Protein AF-A0A399EA45-F1 (afdb_monomer)

Nearest PDB structures (foldseek):
  5zqx-assembly2_C  TM=9.809E-01  e=3.623E-17  Bacillus pumilus
  1yif-assembly1_D  TM=9.802E-01  e=6.518E-17  Bacillus subtilis
  2exk-assembly1_C  TM=9.816E-01  e=2.477E-16  Geobacillus stearothermophilus
  5zqs-assembly1_B  TM=9.826E-01  e=4.224E-16  Bacillus pumilu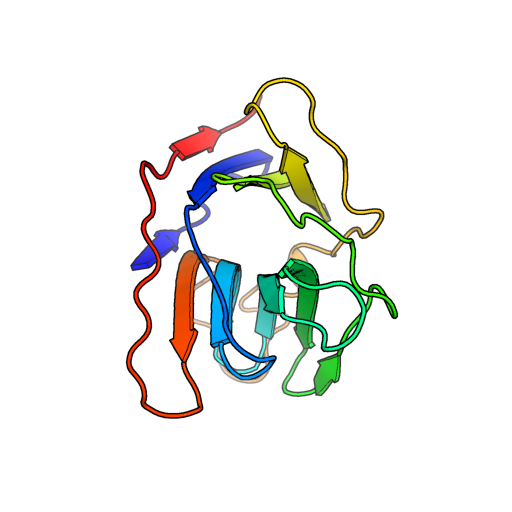s
  1yrz-assembly2_B  TM=9.680E-01  e=2.110E-16  Halalkalibacterium halodurans C-125

Foldseek 3Di:
DKDADDAQWKKKKWKKFFQAPAQLKWWAKKWDQDPQFIKTWIWHQDPPQGIWTFIWTGFLNDTDGVVVDTHRPPPLRMKMKMKTGDRQKIFIWIDSPVPDIDTDPDIDGLCSNDQVNHPDGGDTGIIMDIDIGRNVPPPGDMDIPDMDMDGDD

Secondary structure (DSSP, 8-state):
-EEE---SEEEEEEEEE---SSTTEEEEEEEEEETTEEEEEEEEEETTTEEEEEEEEEETTEEE-TTSS-EE-TT-S-EEEEEEEETTEEEEEEESSSSSPEEPS--EEGGGGSTTTSSS---S--EEEEEEEETTSS----EEEEEEEEE--

Structure (mmCIF, N/CA/C/O backbone):
data_AF-A0A399EA45-F1
#
_entry.id   AF-A0A399EA45-F1
#
loop_
_atom_site.group_PDB
_atom_site.id
_atom_site.type_symbol
_atom_site.label_atom_id
_atom_site.label_alt_id
_atom_site.label_comp_id
_atom_site.label_asym_id
_atom_site.label_entity_id
_atom_site.label_seq_id
_atom_site.pdbx_PDB_ins_code
_atom_site.Cartn_x
_atom_site.Cartn_y
_atom_site.Cartn_z
_atom_site.occupancy
_atom_site.B_iso_or_equiv
_atom_site.auth_seq_id
_atom_site.auth_comp_id
_atom_site.auth_asym_id
_atom_site.auth_atom_id
_atom_site.pdbx_PDB_model_num
ATOM 1 N N . MET A 1 1 ? -4.153 -12.023 -3.690 1.00 92.25 1 MET A N 1
ATOM 2 C CA . MET A 1 1 ? -4.606 -12.046 -5.105 1.00 92.25 1 MET A CA 1
ATOM 3 C C . MET A 1 1 ? -3.954 -10.883 -5.834 1.00 92.25 1 MET A C 1
ATOM 5 O O . MET A 1 1 ? -3.807 -9.840 -5.217 1.00 92.25 1 MET A O 1
ATOM 9 N N . ALA A 1 2 ? -3.566 -11.017 -7.103 1.00 97.44 2 ALA A N 1
ATOM 10 C CA . ALA A 1 2 ? -2.995 -9.896 -7.853 1.00 97.44 2 ALA A CA 1
ATOM 11 C C . ALA A 1 2 ? -3.292 -9.980 -9.356 1.00 97.44 2 ALA A C 1
ATOM 13 O O . ALA A 1 2 ? -3.590 -11.057 -9.872 1.00 97.44 2 ALA A O 1
ATOM 14 N N . ARG A 1 3 ? -3.171 -8.848 -10.057 1.00 98.06 3 ARG A N 1
ATOM 15 C CA . ARG A 1 3 ? -3.214 -8.756 -11.525 1.00 98.06 3 ARG A CA 1
ATOM 16 C C . ARG A 1 3 ? -2.048 -7.928 -12.063 1.00 98.06 3 ARG A C 1
ATOM 18 O O . ARG A 1 3 ? -1.481 -7.118 -11.340 1.00 98.06 3 ARG A O 1
ATOM 25 N N . ARG A 1 4 ? -1.731 -8.092 -13.347 1.00 98.38 4 ARG A N 1
ATOM 26 C CA . ARG A 1 4 ? -0.666 -7.337 -14.030 1.00 98.38 4 ARG A CA 1
ATOM 27 C C . ARG A 1 4 ? -1.013 -5.851 -14.161 1.00 98.38 4 ARG A C 1
ATOM 29 O O . ARG A 1 4 ? -2.163 -5.519 -14.469 1.00 98.38 4 ARG A O 1
ATOM 36 N N . LEU A 1 5 ? -0.006 -4.991 -14.014 1.00 98.44 5 LEU A N 1
ATOM 37 C CA . LEU A 1 5 ? -0.021 -3.627 -14.539 1.00 98.44 5 LEU A CA 1
ATOM 38 C C . LEU A 1 5 ? 0.190 -3.694 -16.060 1.00 98.44 5 LEU A C 1
ATOM 40 O O . LEU A 1 5 ? 1.200 -4.214 -16.518 1.00 98.44 5 LEU A O 1
ATOM 44 N N . GLN A 1 6 ? -0.772 -3.205 -16.846 1.00 98.06 6 GLN A N 1
ATOM 45 C CA . GLN A 1 6 ? -0.749 -3.310 -18.316 1.00 98.06 6 GLN A CA 1
ATOM 46 C C . GLN A 1 6 ? -0.650 -1.956 -19.036 1.00 98.06 6 GLN A C 1
ATOM 48 O O . GLN A 1 6 ? -0.565 -1.924 -20.258 1.00 98.06 6 GLN A O 1
ATOM 53 N N . HIS A 1 7 ? -0.670 -0.847 -18.293 1.00 98.38 7 HIS A N 1
ATOM 54 C CA . HIS A 1 7 ? -0.652 0.511 -18.834 1.00 98.38 7 HIS A CA 1
ATOM 55 C C . HIS A 1 7 ? 0.275 1.380 -17.987 1.00 98.38 7 HIS A C 1
ATOM 57 O O . HIS A 1 7 ? 0.308 1.233 -16.766 1.00 98.38 7 HIS A O 1
ATOM 63 N N . PHE A 1 8 ? 0.995 2.303 -18.628 1.00 97.81 8 PHE A N 1
ATOM 64 C CA . PHE A 1 8 ? 1.870 3.254 -17.932 1.00 97.81 8 PHE A CA 1
ATOM 65 C C . PHE A 1 8 ? 1.092 4.272 -17.094 1.00 97.81 8 PHE A C 1
ATOM 67 O O . PHE A 1 8 ? 1.593 4.745 -16.076 1.00 97.81 8 PHE A O 1
ATOM 74 N N . PHE A 1 9 ? -0.130 4.590 -17.514 1.00 98.56 9 PHE A N 1
ATOM 75 C CA . PHE A 1 9 ? -1.070 5.428 -16.786 1.00 98.56 9 PHE A CA 1
ATOM 76 C C . PHE A 1 9 ? -2.239 4.546 -16.361 1.00 98.56 9 PHE A C 1
ATOM 78 O O . PHE A 1 9 ? -2.964 4.005 -17.199 1.00 98.56 9 PHE A O 1
ATOM 85 N N . ALA A 1 10 ? -2.368 4.311 -15.060 1.00 98.56 10 ALA A N 1
ATOM 86 C CA . ALA A 1 10 ? -3.365 3.395 -14.524 1.00 98.56 10 ALA A CA 1
ATOM 87 C C . ALA A 1 10 ? -3.703 3.728 -13.076 1.00 98.56 10 ALA A C 1
ATOM 89 O O . ALA A 1 10 ? -2.882 4.266 -12.336 1.00 98.56 10 ALA A O 1
ATOM 90 N N . GLU A 1 11 ? -4.891 3.331 -12.653 1.00 98.69 11 GLU A N 1
ATOM 91 C CA . GLU A 1 11 ? -5.336 3.403 -11.269 1.00 98.69 11 GLU A CA 1
ATOM 92 C C . GLU A 1 11 ? -5.880 2.042 -10.838 1.00 98.69 11 GLU A C 1
ATOM 94 O O . GLU A 1 11 ? -6.601 1.389 -11.598 1.00 98.69 11 GLU A O 1
ATOM 99 N N . ALA A 1 12 ? -5.532 1.612 -9.627 1.00 98.69 12 ALA A N 1
ATOM 100 C CA . ALA A 1 12 ? -6.182 0.487 -8.969 1.00 98.69 12 ALA A CA 1
ATOM 101 C C . ALA A 1 12 ? -6.716 0.907 -7.603 1.00 98.69 12 ALA A C 1
ATOM 103 O O . ALA A 1 12 ? -6.074 1.677 -6.889 1.00 98.69 12 ALA A O 1
ATOM 104 N N . GLU A 1 13 ? -7.889 0.390 -7.254 1.00 98.69 13 GLU A N 1
ATOM 105 C CA . GLU A 1 13 ? -8.630 0.795 -6.062 1.00 98.69 13 GLU A CA 1
ATOM 106 C C . GLU A 1 13 ? -9.388 -0.393 -5.460 1.00 98.69 13 GLU A C 1
ATOM 108 O O . GLU A 1 13 ? -9.899 -1.248 -6.190 1.00 98.69 13 GLU A O 1
ATOM 113 N N . THR A 1 14 ? -9.484 -0.413 -4.134 1.00 98.81 14 THR A N 1
ATOM 114 C CA . THR A 1 14 ? -10.241 -1.388 -3.340 1.00 98.81 14 THR A CA 1
ATOM 115 C C . THR A 1 14 ? -10.892 -0.700 -2.142 1.00 98.81 14 THR A C 1
ATOM 117 O O . THR A 1 14 ? -10.452 0.373 -1.724 1.00 98.81 14 THR A O 1
ATOM 120 N N . ALA A 1 15 ? -11.877 -1.356 -1.535 1.00 98.81 15 ALA A N 1
ATOM 121 C CA . ALA A 1 15 ? -12.318 -1.065 -0.175 1.00 98.81 15 ALA A CA 1
ATOM 122 C C . ALA A 1 15 ? -11.998 -2.253 0.737 1.00 98.81 15 ALA A C 1
ATOM 124 O O . ALA A 1 15 ? -12.133 -3.394 0.302 1.00 98.81 15 ALA A O 1
ATOM 125 N N . LEU A 1 16 ? -11.528 -1.970 1.950 1.00 98.81 16 LEU A N 1
ATOM 126 C CA . LEU A 1 16 ? -11.041 -2.949 2.916 1.00 98.81 16 LEU A CA 1
ATOM 127 C C . LEU A 1 16 ? -11.731 -2.757 4.268 1.00 98.81 16 LEU A C 1
ATOM 129 O O . LEU A 1 16 ? -11.693 -1.663 4.836 1.00 98.81 16 LEU A O 1
ATOM 133 N N . GLU A 1 17 ? -12.290 -3.839 4.795 1.00 98.81 17 GLU A N 1
ATOM 134 C CA . GLU A 1 17 ? -12.722 -3.974 6.184 1.00 98.81 17 GLU A CA 1
ATOM 135 C C . GLU A 1 17 ? -11.740 -4.898 6.909 1.00 98.81 17 GLU A C 1
ATOM 137 O O . GLU A 1 17 ? -11.501 -6.041 6.509 1.00 98.81 17 GLU A O 1
ATOM 142 N N . PHE A 1 18 ? -11.088 -4.361 7.938 1.00 98.69 18 PHE A N 1
ATOM 143 C CA . PHE A 1 18 ? -10.037 -5.061 8.666 1.00 98.69 18 PHE A CA 1
ATOM 144 C C . PHE A 1 18 ? -9.893 -4.484 10.071 1.00 98.69 18 PHE A C 1
ATOM 146 O O . PHE A 1 18 ? -9.692 -3.278 10.230 1.00 98.69 18 PHE A O 1
ATOM 153 N N . GLU A 1 19 ? -9.962 -5.355 11.079 1.00 98.31 19 GLU A N 1
ATOM 154 C CA . GLU A 1 19 ? -9.878 -4.989 12.497 1.00 98.31 19 GLU A CA 1
ATOM 155 C C . GLU A 1 19 ? -8.671 -5.665 13.172 1.00 98.31 19 GLU A C 1
ATOM 157 O O . GLU A 1 19 ? -8.825 -6.650 13.907 1.00 98.31 19 GLU A O 1
ATOM 162 N N . PRO A 1 20 ? -7.445 -5.170 12.913 1.00 98.25 20 PRO A N 1
ATOM 163 C CA . PRO A 1 20 ? -6.232 -5.731 13.489 1.00 98.25 20 PRO A CA 1
ATOM 164 C C . PRO A 1 20 ? -6.203 -5.535 15.007 1.00 98.25 20 PRO A C 1
ATOM 166 O O . PRO A 1 20 ? -6.539 -4.473 15.541 1.00 98.25 20 PRO A O 1
ATOM 169 N N . GLN A 1 21 ? -5.755 -6.575 15.705 1.00 98.00 21 GLN A N 1
ATOM 170 C CA . GLN A 1 21 ? -5.646 -6.623 17.164 1.00 98.00 21 GLN A CA 1
ATOM 171 C C . GLN A 1 21 ? -4.225 -6.311 17.652 1.00 98.00 21 GLN A C 1
ATOM 173 O O . GLN A 1 21 ? -4.043 -5.952 18.812 1.00 98.00 21 GLN A O 1
ATOM 178 N N . HIS A 1 22 ? -3.224 -6.397 16.772 1.00 97.44 22 HIS A N 1
ATOM 179 C CA . HIS A 1 22 ? -1.820 -6.086 17.058 1.00 97.44 22 HIS A CA 1
ATOM 180 C C . HIS A 1 22 ? -1.019 -5.850 15.764 1.00 97.44 22 HIS A C 1
ATOM 182 O O . HIS A 1 22 ? -1.455 -6.247 14.681 1.00 97.44 22 HIS A O 1
ATOM 188 N N . PHE A 1 23 ? 0.194 -5.304 15.876 1.00 96.81 23 PHE A N 1
ATOM 189 C CA . PHE A 1 23 ? 1.060 -4.943 14.740 1.00 96.81 23 PHE A CA 1
ATOM 190 C C . PHE A 1 23 ? 1.415 -6.108 13.791 1.00 96.81 23 PHE A C 1
ATOM 192 O O . PHE A 1 23 ? 1.720 -5.903 12.619 1.00 96.81 23 PHE A O 1
ATOM 199 N N . GLN A 1 24 ? 1.364 -7.358 14.267 1.00 97.88 24 GLN A N 1
ATOM 200 C CA . GLN A 1 24 ? 1.635 -8.549 13.445 1.00 97.88 24 GLN A CA 1
ATOM 201 C C . GLN A 1 24 ? 0.527 -8.875 12.425 1.00 97.88 24 GLN A C 1
ATOM 203 O O . GLN A 1 24 ? 0.689 -9.794 11.621 1.00 97.88 24 GLN A O 1
ATOM 208 N N . GLN A 1 25 ? -0.594 -8.153 12.465 1.00 98.69 25 GLN A N 1
ATOM 209 C CA . GLN A 1 25 ? -1.713 -8.290 11.538 1.00 98.69 25 GLN A CA 1
ATOM 210 C C . GLN A 1 25 ? -1.741 -7.101 10.590 1.00 98.69 25 GLN A C 1
ATOM 212 O O . GLN A 1 25 ? -1.742 -5.946 11.019 1.00 98.69 25 GLN A O 1
ATOM 217 N N . MET A 1 26 ? -1.781 -7.384 9.294 1.00 98.56 26 MET A N 1
ATOM 218 C CA . MET A 1 26 ? -1.800 -6.355 8.266 1.00 98.56 26 MET A CA 1
ATOM 219 C C . MET A 1 26 ? -2.567 -6.800 7.024 1.00 98.56 26 MET A C 1
ATOM 221 O O . MET A 1 26 ? -2.519 -7.966 6.643 1.00 98.56 26 MET A O 1
ATOM 225 N N . ALA A 1 27 ? -3.260 -5.865 6.382 1.00 98.81 27 ALA A N 1
ATOM 226 C CA . ALA A 1 27 ? -3.958 -6.096 5.120 1.00 98.81 27 ALA A CA 1
ATOM 227 C C . ALA A 1 27 ? -3.997 -4.817 4.277 1.00 98.81 27 ALA A C 1
ATOM 229 O O . ALA A 1 27 ? -4.026 -3.714 4.826 1.00 98.81 27 ALA A O 1
ATOM 230 N N . GLY A 1 28 ? -4.013 -4.937 2.949 1.00 98.75 28 GLY A N 1
ATOM 231 C CA . GLY A 1 28 ? -4.110 -3.763 2.082 1.00 98.75 28 GLY A CA 1
ATOM 232 C C . GLY A 1 28 ? -3.769 -3.992 0.613 1.00 98.75 28 GLY A C 1
ATOM 233 O O . GLY A 1 28 ? -4.005 -5.066 0.055 1.00 98.75 28 GLY A O 1
ATOM 234 N N . LEU A 1 29 ? -3.232 -2.939 -0.008 1.00 98.88 29 LEU A N 1
ATOM 235 C CA . LEU A 1 29 ? -2.973 -2.824 -1.443 1.00 98.88 29 LEU A CA 1
ATOM 236 C C . LEU A 1 29 ? -1.464 -2.783 -1.716 1.00 98.88 29 LEU A C 1
ATOM 238 O O . LEU A 1 29 ? -0.755 -1.913 -1.209 1.00 98.88 29 LEU A O 1
ATOM 242 N N . VAL A 1 30 ? -0.972 -3.694 -2.555 1.00 98.81 30 VAL A N 1
ATOM 243 C CA . VAL A 1 30 ? 0.460 -3.859 -2.844 1.00 98.81 30 VAL A CA 1
ATOM 244 C C . VAL A 1 30 ? 0.779 -3.668 -4.327 1.00 98.81 30 VAL A C 1
ATOM 246 O O . VAL A 1 30 ? 0.072 -4.172 -5.200 1.00 98.81 30 VAL A O 1
ATOM 249 N N . CYS A 1 31 ? 1.876 -2.964 -4.606 1.00 98.75 31 CYS A N 1
ATOM 250 C CA . CYS A 1 31 ? 2.590 -2.997 -5.881 1.00 98.75 31 CYS A CA 1
ATOM 251 C C . CYS A 1 31 ? 3.762 -3.964 -5.727 1.00 98.75 31 CYS A C 1
ATOM 253 O O . CYS A 1 31 ? 4.657 -3.720 -4.922 1.00 98.75 31 CYS A O 1
ATOM 255 N N . TYR A 1 32 ? 3.737 -5.072 -6.453 1.00 98.50 32 TYR A N 1
ATOM 256 C CA . TYR A 1 32 ? 4.604 -6.220 -6.221 1.00 98.50 32 TYR A CA 1
ATOM 257 C C . TYR A 1 32 ? 5.317 -6.620 -7.506 1.00 98.50 32 TYR A C 1
ATOM 259 O O . TYR A 1 32 ? 4.675 -6.752 -8.546 1.00 98.50 32 TYR A O 1
ATOM 267 N N . TYR A 1 33 ? 6.623 -6.843 -7.430 1.00 98.00 33 TYR A N 1
ATOM 268 C CA . TYR A 1 33 ? 7.379 -7.478 -8.503 1.00 98.00 33 TYR A CA 1
ATOM 269 C C . TYR A 1 33 ? 7.800 -8.893 -8.085 1.00 98.00 33 TYR A C 1
ATOM 271 O O . TYR A 1 33 ? 7.361 -9.877 -8.680 1.00 98.00 33 TYR A O 1
ATOM 279 N N . ASP A 1 34 ? 8.572 -8.990 -7.003 1.00 96.31 34 ASP A N 1
ATOM 280 C CA . ASP A 1 34 ? 9.026 -10.239 -6.388 1.00 96.31 34 ASP A CA 1
ATOM 281 C C . ASP A 1 34 ? 9.152 -10.070 -4.862 1.00 96.31 34 ASP A C 1
ATOM 283 O O . ASP A 1 34 ? 8.746 -9.058 -4.295 1.00 96.31 34 ASP A O 1
ATOM 287 N N . THR A 1 35 ? 9.708 -11.057 -4.156 1.00 95.75 35 THR A N 1
ATOM 288 C CA . THR A 1 35 ? 9.871 -11.000 -2.692 1.00 95.75 35 THR A CA 1
ATOM 289 C C . THR A 1 35 ? 10.866 -9.936 -2.216 1.00 95.75 35 THR A C 1
ATOM 291 O O . THR A 1 35 ? 10.813 -9.533 -1.054 1.00 95.75 35 THR A O 1
ATOM 294 N N . GLY A 1 36 ? 11.773 -9.493 -3.087 1.00 96.62 36 GLY A N 1
ATOM 295 C CA . GLY A 1 36 ? 12.771 -8.464 -2.812 1.00 96.62 36 GLY A CA 1
ATOM 296 C C . GLY A 1 36 ? 12.362 -7.058 -3.255 1.00 96.62 36 GLY A C 1
ATOM 297 O O . GLY A 1 36 ? 13.063 -6.118 -2.889 1.00 96.62 36 GLY A O 1
ATOM 298 N N . ASN A 1 37 ? 11.276 -6.906 -4.023 1.00 98.00 37 ASN A N 1
ATOM 299 C CA . ASN A 1 37 ? 10.869 -5.645 -4.640 1.00 98.00 37 ASN A CA 1
ATOM 300 C C . ASN A 1 37 ? 9.346 -5.458 -4.596 1.00 98.00 37 ASN A C 1
ATOM 302 O O . ASN A 1 37 ? 8.596 -6.046 -5.384 1.00 98.00 37 ASN A O 1
ATOM 306 N N . TRP A 1 38 ? 8.884 -4.621 -3.667 1.00 98.50 38 TRP A N 1
ATOM 307 C CA . TRP A 1 38 ? 7.466 -4.308 -3.487 1.00 98.50 38 TRP A CA 1
ATOM 308 C C . TRP A 1 38 ? 7.251 -3.025 -2.675 1.00 98.50 38 TRP A C 1
ATOM 310 O O . TRP A 1 38 ? 8.111 -2.595 -1.910 1.00 98.50 38 TRP A O 1
ATOM 320 N N . VAL A 1 39 ? 6.068 -2.424 -2.819 1.00 98.81 39 VAL A N 1
ATOM 321 C CA . VAL A 1 39 ? 5.584 -1.312 -1.989 1.00 98.81 39 VAL A CA 1
ATOM 322 C C . VAL A 1 39 ? 4.147 -1.602 -1.570 1.00 98.81 39 VAL A C 1
ATOM 324 O O . VAL A 1 39 ? 3.299 -1.889 -2.414 1.00 98.81 39 VAL A O 1
ATOM 327 N N . TYR A 1 40 ? 3.874 -1.543 -0.272 1.00 98.81 40 TYR A N 1
ATOM 328 C CA . TYR A 1 40 ? 2.651 -2.045 0.339 1.00 98.81 40 TYR A CA 1
ATOM 329 C C . TYR A 1 40 ? 2.001 -0.983 1.226 1.00 98.81 40 TYR A C 1
ATOM 331 O O . TYR A 1 40 ? 2.523 -0.651 2.288 1.00 98.81 40 TYR A O 1
ATOM 339 N N . LEU A 1 41 ? 0.843 -0.475 0.798 1.00 98.81 41 LEU A N 1
ATOM 340 C CA . LEU A 1 41 ? -0.041 0.326 1.637 1.00 98.81 41 LEU A CA 1
ATOM 341 C C . LEU A 1 41 ? -0.884 -0.613 2.503 1.00 98.81 41 LEU A C 1
ATOM 343 O O . LEU A 1 41 ? -1.745 -1.321 1.972 1.00 98.81 41 LEU A O 1
ATOM 347 N N . ARG A 1 42 ? -0.656 -0.601 3.818 1.00 98.38 42 ARG A N 1
ATOM 348 C CA . ARG A 1 42 ? -1.299 -1.524 4.759 1.00 98.38 42 ARG A CA 1
ATOM 349 C C . ARG A 1 42 ? -2.109 -0.813 5.830 1.00 98.38 42 ARG A C 1
ATOM 351 O O . ARG A 1 42 ? -1.695 0.231 6.326 1.00 98.38 42 ARG A O 1
ATOM 358 N N . LEU A 1 43 ? -3.197 -1.443 6.253 1.00 98.75 43 LEU A N 1
ATOM 359 C CA . LEU A 1 43 ? -3.768 -1.257 7.582 1.00 98.75 43 LEU A CA 1
ATOM 360 C C . LEU A 1 43 ? -3.052 -2.179 8.572 1.00 98.75 43 LEU A C 1
ATOM 362 O O . LEU A 1 43 ? -2.675 -3.293 8.211 1.00 98.75 43 LEU A O 1
ATOM 366 N N . SER A 1 44 ? -2.884 -1.728 9.811 1.00 98.62 44 SER A N 1
ATOM 367 C CA . SER A 1 44 ? -2.423 -2.527 10.952 1.00 98.62 44 SER A CA 1
ATOM 368 C C . SER A 1 44 ? -2.917 -1.901 12.261 1.00 98.62 44 SER A C 1
ATOM 370 O O . SER A 1 44 ? -3.849 -1.094 12.247 1.00 98.62 44 SER A O 1
ATOM 372 N N . ARG A 1 45 ? -2.328 -2.296 13.392 1.00 98.31 45 ARG A N 1
ATOM 373 C CA . ARG A 1 45 ? -2.603 -1.717 14.702 1.00 98.31 45 ARG A CA 1
ATOM 374 C C . ARG A 1 45 ? -1.316 -1.250 15.369 1.00 98.31 45 ARG A C 1
ATOM 376 O O . ARG A 1 45 ? -0.389 -2.040 15.524 1.00 98.31 45 ARG A O 1
ATOM 383 N N . ASP A 1 46 ? -1.328 -0.009 15.825 1.00 98.12 46 ASP A N 1
ATOM 384 C CA . ASP A 1 46 ? -0.356 0.578 16.745 1.00 98.12 46 ASP A CA 1
ATOM 385 C C . ASP A 1 46 ? -0.923 0.549 18.174 1.00 98.12 46 ASP A C 1
ATOM 387 O O . ASP A 1 46 ? -2.121 0.766 18.387 1.00 98.12 46 ASP A O 1
ATOM 391 N N . GLU A 1 47 ? -0.081 0.285 19.174 1.00 96.12 47 GLU A N 1
ATOM 392 C CA . GLU A 1 47 ? -0.523 0.140 20.566 1.00 96.12 47 GLU A CA 1
ATOM 393 C C . GLU A 1 47 ? -1.164 1.411 21.140 1.00 96.12 47 GLU A C 1
ATOM 395 O O . GLU A 1 47 ? -2.007 1.322 22.036 1.00 96.12 47 GLU A O 1
ATOM 400 N N . ARG A 1 48 ? -0.780 2.594 20.646 1.00 96.50 48 ARG A N 1
ATOM 401 C CA . ARG A 1 48 ? -1.259 3.889 21.142 1.00 96.50 48 ARG A CA 1
ATOM 402 C C . ARG A 1 48 ? -2.343 4.488 20.252 1.00 96.50 48 ARG A C 1
ATOM 404 O O . ARG A 1 48 ? -3.279 5.093 20.769 1.00 96.50 48 ARG A O 1
ATOM 411 N N . LEU A 1 49 ? -2.191 4.382 18.937 1.00 97.69 49 LEU A N 1
ATOM 412 C CA . LEU A 1 49 ? -3.072 5.015 17.954 1.00 97.69 49 LEU A CA 1
ATOM 413 C C . LEU A 1 49 ? -4.266 4.135 17.560 1.00 97.69 49 LEU A C 1
ATOM 415 O O . LEU A 1 49 ? -5.204 4.647 16.953 1.00 97.69 49 LEU A O 1
ATOM 419 N N . GLY A 1 50 ? -4.256 2.845 17.909 1.00 98.19 50 GLY A N 1
ATOM 420 C CA . GLY A 1 50 ? -5.286 1.899 17.486 1.00 98.19 50 GLY A CA 1
ATOM 421 C C . GLY A 1 50 ? -5.059 1.457 16.044 1.00 98.19 50 GLY A C 1
ATOM 422 O O . GLY A 1 50 ? -3.936 1.141 15.659 1.00 98.19 50 GLY A O 1
ATOM 423 N N . LYS A 1 51 ? -6.117 1.395 15.241 1.00 98.56 51 LYS A N 1
ATOM 424 C CA . LYS A 1 51 ? -6.045 1.047 13.826 1.00 98.56 51 LYS A CA 1
ATOM 425 C C . LYS A 1 51 ? -5.371 2.161 13.039 1.00 98.56 51 LYS A C 1
ATOM 427 O O . LYS A 1 51 ? -5.784 3.324 13.062 1.00 98.56 51 LYS A O 1
ATOM 432 N N . THR A 1 52 ? -4.346 1.784 12.297 1.00 98.69 52 THR A N 1
ATOM 433 C CA . THR A 1 52 ? -3.504 2.717 11.561 1.00 98.69 52 THR A CA 1
ATOM 434 C C . THR A 1 52 ? -3.261 2.250 10.143 1.00 98.69 52 THR A C 1
ATOM 436 O O . THR A 1 52 ? -3.491 1.093 9.787 1.00 98.69 52 THR A O 1
ATOM 439 N N . LEU A 1 53 ? -2.782 3.179 9.328 1.00 98.50 53 LEU A N 1
ATOM 440 C CA . LEU A 1 53 ? -2.327 2.947 7.978 1.00 98.50 53 LEU A CA 1
ATOM 441 C C . LEU A 1 53 ? -0.873 3.413 7.841 1.00 98.50 53 LEU A C 1
ATOM 443 O O . LEU A 1 53 ? -0.499 4.479 8.329 1.00 98.50 53 LEU A O 1
ATOM 447 N N . SER A 1 54 ? -0.056 2.627 7.146 1.00 98.38 54 SER A N 1
ATOM 448 C CA . SER A 1 54 ? 1.328 2.983 6.829 1.00 98.38 54 SER A CA 1
ATOM 449 C C . SER A 1 54 ? 1.760 2.348 5.507 1.00 98.38 54 SER A C 1
ATOM 451 O O . SER A 1 54 ? 1.027 1.550 4.912 1.00 98.38 54 SER A O 1
ATOM 453 N N . VAL A 1 55 ? 2.946 2.719 5.027 1.00 98.69 55 VAL A N 1
ATOM 454 C CA . VAL A 1 55 ? 3.553 2.126 3.838 1.00 98.69 55 VAL A CA 1
ATOM 455 C C . VAL A 1 55 ? 4.804 1.368 4.232 1.00 98.69 55 VAL A C 1
ATOM 457 O O . VAL A 1 55 ? 5.707 1.933 4.842 1.00 98.69 55 VAL A O 1
ATOM 460 N N . LEU A 1 56 ? 4.858 0.107 3.822 1.00 98.50 56 LEU A N 1
ATOM 461 C CA . LEU A 1 56 ? 6.049 -0.727 3.878 1.00 98.50 56 LEU A CA 1
ATOM 462 C C . LEU A 1 56 ? 6.662 -0.799 2.478 1.00 98.50 56 LEU A C 1
ATOM 464 O O . LEU A 1 56 ? 5.935 -0.843 1.480 1.00 98.50 56 LEU A O 1
ATOM 468 N N . ALA A 1 57 ? 7.983 -0.851 2.381 1.00 98.44 57 ALA A N 1
ATOM 469 C CA . ALA A 1 57 ? 8.671 -1.043 1.111 1.00 98.44 57 ALA A CA 1
ATOM 470 C C . ALA A 1 57 ? 9.804 -2.060 1.244 1.00 98.44 57 ALA A C 1
ATOM 472 O O . ALA A 1 57 ? 10.427 -2.196 2.294 1.00 98.44 57 ALA A O 1
ATOM 473 N N . CYS A 1 58 ? 10.092 -2.757 0.153 1.00 98.19 58 CYS A N 1
ATOM 474 C CA . CYS A 1 58 ? 11.289 -3.566 0.008 1.00 98.19 58 CYS A CA 1
ATOM 475 C C . CYS A 1 58 ? 11.923 -3.250 -1.338 1.00 98.19 58 CYS A C 1
ATOM 477 O O . CYS A 1 58 ? 11.247 -3.272 -2.367 1.00 98.19 58 CYS A O 1
ATOM 479 N N . GLU A 1 59 ? 13.211 -2.931 -1.317 1.00 97.50 59 GLU A N 1
ATOM 480 C CA . GLU A 1 59 ? 13.987 -2.608 -2.506 1.00 97.50 59 GLU A CA 1
ATOM 481 C C . GLU A 1 59 ? 15.245 -3.470 -2.536 1.00 97.50 59 GLU A C 1
ATOM 483 O O . GLU A 1 59 ? 16.146 -3.314 -1.709 1.00 97.50 59 GLU A O 1
ATOM 488 N N . ASN A 1 60 ? 15.306 -4.400 -3.488 1.00 96.19 60 ASN A N 1
ATOM 489 C CA . ASN A 1 60 ? 16.377 -5.383 -3.618 1.00 96.19 60 ASN A CA 1
ATOM 490 C C . ASN A 1 60 ? 16.719 -6.105 -2.297 1.00 96.19 60 ASN A C 1
ATOM 492 O O . ASN A 1 60 ? 17.890 -6.332 -1.975 1.00 96.19 60 ASN A O 1
ATOM 496 N N . GLY A 1 61 ? 15.680 -6.464 -1.535 1.00 96.62 61 GLY A N 1
ATOM 497 C CA . GLY A 1 61 ? 15.782 -7.141 -0.240 1.00 96.62 61 GLY A CA 1
ATOM 498 C C . GLY A 1 61 ? 16.010 -6.210 0.955 1.00 96.62 61 GLY A C 1
ATOM 499 O O . GLY A 1 61 ? 16.070 -6.687 2.087 1.00 96.62 61 GLY A O 1
ATOM 500 N N . ARG A 1 62 ? 16.132 -4.893 0.738 1.00 97.62 62 ARG A N 1
ATOM 501 C CA . ARG A 1 62 ? 16.214 -3.906 1.818 1.00 97.62 62 ARG A CA 1
ATOM 502 C C . ARG A 1 62 ? 14.814 -3.439 2.201 1.00 97.62 62 ARG A C 1
ATOM 504 O O . ARG A 1 62 ? 14.194 -2.685 1.455 1.00 97.62 62 ARG A O 1
ATOM 511 N N . TYR A 1 63 ? 14.358 -3.878 3.367 1.00 98.00 63 TYR A N 1
ATOM 512 C CA . TYR A 1 63 ? 13.121 -3.417 3.992 1.00 98.00 63 TYR A CA 1
ATOM 513 C C . TYR A 1 63 ? 13.224 -1.955 4.454 1.00 98.00 63 TYR A C 1
ATOM 515 O O . TYR A 1 63 ? 14.291 -1.529 4.903 1.00 98.00 63 TYR A O 1
ATOM 523 N N . ASP A 1 64 ? 12.121 -1.213 4.353 1.00 97.94 64 ASP A N 1
ATOM 524 C CA . ASP A 1 64 ? 11.994 0.173 4.802 1.00 97.94 64 ASP A CA 1
ATOM 525 C C . ASP A 1 64 ? 10.541 0.524 5.192 1.00 97.94 64 ASP A C 1
ATOM 527 O O . ASP A 1 64 ? 9.582 -0.055 4.672 1.00 97.94 64 ASP A O 1
ATOM 531 N N . GLU A 1 65 ? 10.388 1.525 6.063 1.00 97.62 65 GLU A N 1
ATOM 532 C CA . GLU A 1 65 ? 9.108 2.093 6.523 1.00 97.62 65 GLU A CA 1
ATOM 533 C C . GLU A 1 65 ? 9.073 3.604 6.237 1.00 97.62 65 GLU A C 1
ATOM 535 O O . GLU A 1 65 ? 9.195 4.435 7.142 1.00 97.62 65 GLU A O 1
ATOM 540 N N . PRO A 1 66 ? 8.936 4.000 4.959 1.00 97.06 66 PRO A N 1
ATOM 541 C CA . PRO A 1 66 ? 9.290 5.341 4.492 1.00 97.06 66 PRO A CA 1
ATOM 542 C C . PRO A 1 66 ? 8.433 6.486 5.042 1.00 97.06 66 PRO A C 1
ATOM 544 O O . PRO A 1 66 ? 8.835 7.642 4.924 1.00 97.06 66 PRO A O 1
ATOM 547 N N . LEU A 1 67 ? 7.253 6.212 5.612 1.00 95.44 67 LEU A N 1
ATOM 548 C CA . LEU A 1 67 ? 6.464 7.260 6.265 1.00 95.44 67 LEU A CA 1
ATOM 549 C C . LEU A 1 67 ? 7.059 7.692 7.608 1.00 95.44 67 LEU A C 1
ATOM 551 O O . LEU A 1 67 ? 6.812 8.819 8.029 1.00 95.44 67 LEU A O 1
ATOM 555 N N . GLY A 1 68 ? 7.804 6.814 8.290 1.00 93.25 68 GLY A N 1
ATOM 556 C CA . GLY A 1 68 ? 8.357 7.065 9.626 1.00 93.25 68 GLY A CA 1
ATOM 557 C C . GLY A 1 68 ? 7.313 7.276 10.733 1.00 93.25 68 GLY A C 1
ATOM 558 O O . GLY A 1 68 ? 7.678 7.514 11.881 1.00 93.25 68 GLY A O 1
ATOM 559 N N . GLN A 1 69 ? 6.023 7.207 10.400 1.00 93.94 69 GLN A N 1
ATOM 560 C CA . GLN A 1 69 ? 4.905 7.354 11.319 1.00 93.94 69 GLN A CA 1
ATOM 561 C C . GLN A 1 69 ? 3.683 6.595 10.798 1.00 93.94 69 GLN A C 1
ATOM 563 O O . GLN A 1 69 ? 3.484 6.448 9.591 1.00 93.94 69 GLN A O 1
ATOM 568 N N . GLU A 1 70 ? 2.836 6.175 11.727 1.00 97.56 70 GLU A N 1
ATOM 569 C CA . GLU A 1 70 ? 1.535 5.578 11.448 1.00 97.56 70 GLU A CA 1
ATOM 570 C C . GLU A 1 70 ? 0.466 6.673 11.285 1.00 97.56 70 GLU A C 1
ATOM 572 O O . GLU A 1 70 ? 0.439 7.658 12.029 1.00 97.56 70 GLU A O 1
ATOM 577 N N . LEU A 1 71 ? -0.431 6.508 10.312 1.00 98.06 71 LEU A N 1
ATOM 578 C CA . LEU A 1 71 ? -1.570 7.398 10.086 1.00 98.06 71 LEU A CA 1
ATOM 579 C C . LEU A 1 71 ? -2.808 6.814 10.785 1.00 98.06 71 LEU A C 1
ATOM 581 O O . LEU A 1 71 ? -3.260 5.739 10.388 1.00 98.06 71 LEU A O 1
ATOM 585 N N . PRO A 1 72 ? -3.368 7.466 11.819 1.00 98.12 72 PRO A N 1
ATOM 586 C CA . PRO A 1 72 ? -4.507 6.922 12.550 1.00 98.12 72 PRO A CA 1
ATOM 587 C C . PRO A 1 72 ? -5.775 6.922 11.690 1.00 98.12 72 PRO A C 1
ATOM 589 O O . PRO A 1 72 ? -6.154 7.942 11.117 1.00 98.12 72 PRO A O 1
ATOM 592 N N . VAL A 1 73 ? -6.448 5.773 11.646 1.00 98.38 73 VAL A N 1
ATOM 593 C CA . VAL A 1 73 ? -7.755 5.567 10.993 1.00 98.38 73 VAL A CA 1
ATOM 594 C C . VAL A 1 73 ? -8.719 4.815 11.924 1.00 98.38 73 VAL A C 1
ATOM 596 O O . VAL A 1 73 ? -9.648 4.135 11.485 1.00 98.38 73 VAL A O 1
ATOM 599 N N . GLU A 1 74 ? -8.482 4.912 13.233 1.00 97.81 74 GLU A N 1
ATOM 600 C CA . GLU A 1 74 ? -9.332 4.328 14.268 1.00 97.81 74 GLU A CA 1
ATOM 601 C C . GLU A 1 74 ? -10.784 4.811 14.119 1.00 97.81 74 GLU A C 1
ATOM 603 O O . GLU A 1 74 ? -11.055 5.978 13.824 1.00 97.81 74 GLU A O 1
ATOM 608 N N . GLY A 1 75 ? -11.731 3.887 14.292 1.00 97.38 75 GLY A N 1
ATOM 609 C CA . GLY A 1 75 ? -13.162 4.144 14.114 1.00 97.38 75 GLY A CA 1
ATOM 610 C C . GLY A 1 75 ? -13.667 4.091 12.665 1.00 97.38 75 GLY A C 1
ATOM 611 O O . GLY A 1 75 ? -14.878 4.139 12.450 1.00 97.38 75 GLY A O 1
ATOM 612 N N . TRP A 1 76 ? -12.798 3.957 11.656 1.00 98.19 76 TRP A N 1
ATOM 613 C CA . TRP A 1 76 ? -13.238 3.797 10.265 1.00 98.19 76 TRP A CA 1
ATOM 614 C C . TRP A 1 76 ? -13.579 2.334 9.991 1.00 98.19 76 TRP A C 1
ATOM 616 O O . TRP A 1 76 ? -12.670 1.535 9.814 1.00 98.19 76 TRP A O 1
ATOM 626 N N . GLY A 1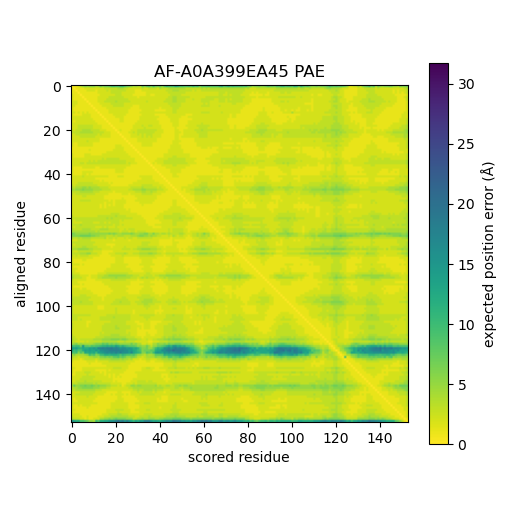 77 ? -14.858 1.959 9.919 1.00 97.12 77 GLY A N 1
ATOM 627 C CA . GLY A 1 77 ? -15.238 0.557 9.658 1.00 97.12 77 GLY A CA 1
ATOM 628 C C . GLY A 1 77 ? -14.709 0.013 8.323 1.00 97.12 77 GLY A C 1
ATOM 629 O O . GLY A 1 77 ? -14.354 -1.154 8.217 1.00 97.12 77 GLY A O 1
ATOM 630 N N . ARG A 1 78 ? -14.575 0.891 7.326 1.00 98.31 78 ARG A N 1
ATOM 631 C CA . ARG A 1 78 ? -14.076 0.575 5.990 1.00 98.31 78 ARG A CA 1
ATOM 632 C C . ARG A 1 78 ? -13.072 1.625 5.546 1.00 98.31 78 ARG A C 1
ATOM 634 O O . ARG A 1 78 ? -13.306 2.820 5.721 1.00 98.31 78 ARG A O 1
ATOM 641 N N . VAL A 1 79 ? -11.985 1.183 4.925 1.00 98.81 79 VAL A N 1
ATOM 642 C CA . VAL A 1 79 ? -10.950 2.063 4.378 1.00 98.81 79 VAL A CA 1
ATOM 643 C C . VAL A 1 79 ? -10.783 1.787 2.893 1.00 98.81 79 VAL A C 1
ATOM 645 O O . VAL A 1 79 ? -10.573 0.656 2.464 1.00 98.81 79 VAL A O 1
ATOM 648 N N . TYR A 1 80 ? -10.880 2.839 2.093 1.00 98.88 80 TYR A N 1
ATOM 649 C CA . TYR A 1 80 ? -10.670 2.780 0.655 1.00 98.88 80 TYR A CA 1
ATOM 650 C C . TYR A 1 80 ? -9.198 3.041 0.370 1.00 98.88 80 TYR A C 1
ATOM 652 O O . TYR A 1 80 ? -8.636 4.003 0.890 1.00 98.88 80 TYR A O 1
ATOM 660 N N . LEU A 1 81 ? -8.578 2.194 -0.447 1.00 98.94 81 LEU A N 1
ATOM 661 C CA . LEU A 1 81 ? -7.158 2.261 -0.786 1.00 98.94 81 LEU 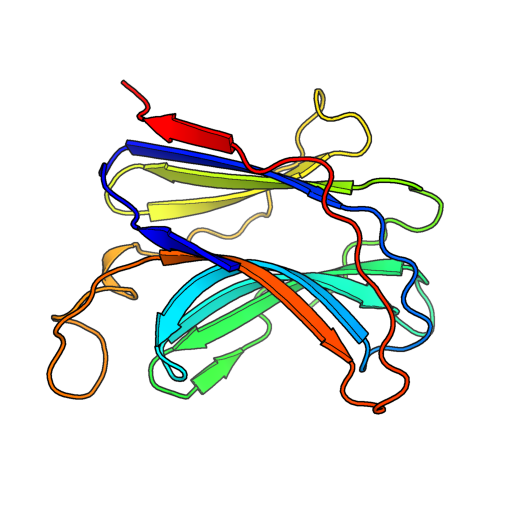A CA 1
ATOM 662 C C . LEU A 1 81 ? -7.005 2.374 -2.295 1.00 98.94 81 LEU A C 1
ATOM 664 O O . LEU A 1 81 ? -7.695 1.686 -3.048 1.00 98.94 81 LEU A O 1
ATOM 668 N N . LYS A 1 82 ? -6.068 3.210 -2.731 1.00 98.75 82 LYS A N 1
ATOM 669 C CA . LYS A 1 82 ? -5.817 3.488 -4.141 1.00 98.75 82 LYS A CA 1
ATOM 670 C C . LYS A 1 82 ? -4.334 3.590 -4.424 1.00 98.75 82 LYS A C 1
ATOM 672 O O . LYS A 1 82 ? -3.583 4.134 -3.618 1.00 98.75 82 LYS A O 1
ATOM 677 N N . VAL A 1 83 ? -3.933 3.137 -5.605 1.00 98.88 83 VAL A N 1
ATOM 678 C CA . VAL A 1 83 ? -2.640 3.456 -6.205 1.00 98.88 83 VAL A CA 1
ATOM 679 C C . VAL A 1 83 ? -2.851 4.023 -7.598 1.00 98.88 83 VAL A C 1
ATOM 681 O O . VAL A 1 83 ? -3.647 3.496 -8.375 1.00 98.88 83 VAL A O 1
ATOM 684 N N . ARG A 1 84 ? -2.118 5.087 -7.920 1.00 98.75 84 ARG A N 1
ATOM 685 C CA . ARG A 1 84 ? -2.117 5.709 -9.243 1.00 98.75 84 ARG A CA 1
ATOM 686 C C . ARG A 1 84 ? -0.713 5.692 -9.826 1.00 98.75 84 ARG A C 1
ATOM 688 O O . ARG A 1 84 ? 0.223 6.183 -9.197 1.00 98.75 84 ARG A O 1
ATOM 695 N N . PHE A 1 85 ? -0.593 5.139 -11.025 1.00 98.62 85 PHE A N 1
ATOM 696 C CA . PHE A 1 85 ? 0.603 5.139 -11.857 1.00 98.62 85 PHE A CA 1
ATOM 697 C C . PHE A 1 85 ? 0.515 6.277 -12.871 1.00 98.62 85 PHE A C 1
ATOM 699 O O . PHE A 1 85 ? -0.480 6.428 -13.577 1.00 98.62 85 PHE A O 1
ATOM 706 N N . GLU A 1 86 ? 1.582 7.064 -12.937 1.00 97.94 86 GLU A N 1
ATOM 707 C CA . GLU A 1 86 ? 1.783 8.185 -13.851 1.00 97.94 86 GLU A CA 1
ATOM 708 C C . GLU A 1 86 ? 3.138 7.998 -14.536 1.00 97.94 86 GLU A C 1
ATOM 710 O O . GLU A 1 86 ? 4.110 8.715 -14.280 1.00 97.94 86 GLU A O 1
ATOM 715 N N . ARG A 1 87 ? 3.210 6.955 -15.368 1.00 96.00 87 ARG A N 1
ATOM 716 C CA . ARG A 1 87 ? 4.394 6.517 -16.109 1.00 96.00 87 ARG A CA 1
ATOM 717 C C . ARG A 1 87 ? 5.588 6.240 -15.195 1.00 96.00 87 ARG A C 1
ATOM 719 O O . ARG A 1 87 ? 5.720 5.139 -14.669 1.00 96.00 87 ARG A O 1
ATOM 726 N N . GLU A 1 88 ? 6.444 7.230 -14.981 1.00 97.31 88 GLU A N 1
ATOM 727 C CA . GLU A 1 88 ? 7.703 7.090 -14.241 1.00 97.31 88 GLU A CA 1
ATOM 728 C C . GLU A 1 88 ? 7.518 6.999 -12.731 1.00 97.31 88 GLU A C 1
ATOM 730 O O . GLU A 1 88 ? 8.437 6.573 -12.030 1.00 97.31 88 GLU A O 1
ATOM 735 N N . ARG A 1 89 ? 6.359 7.420 -12.216 1.00 98.44 89 ARG A N 1
ATOM 736 C CA . ARG A 1 89 ? 6.088 7.417 -10.781 1.00 98.44 89 ARG A CA 1
ATOM 737 C C . ARG A 1 89 ? 4.719 6.857 -10.467 1.00 98.44 89 ARG A C 1
ATOM 739 O O . ARG A 1 89 ? 3.767 7.103 -11.198 1.00 98.44 89 ARG A O 1
ATOM 746 N N . PHE A 1 90 ? 4.592 6.252 -9.298 1.00 98.75 90 PHE A N 1
ATOM 747 C CA . PHE A 1 90 ? 3.300 5.954 -8.694 1.00 98.75 90 PHE A CA 1
ATOM 748 C C . PHE A 1 90 ? 3.222 6.480 -7.262 1.00 98.75 90 PHE A C 1
ATOM 750 O O . PHE A 1 90 ? 4.229 6.881 -6.669 1.00 98.75 90 PHE A O 1
ATOM 757 N N . GLY A 1 91 ? 2.009 6.541 -6.729 1.00 98.75 91 GLY A N 1
ATOM 758 C CA . GLY A 1 91 ? 1.734 6.967 -5.364 1.00 98.75 91 GLY A CA 1
ATOM 759 C C . GLY A 1 91 ? 0.399 6.420 -4.887 1.00 98.75 91 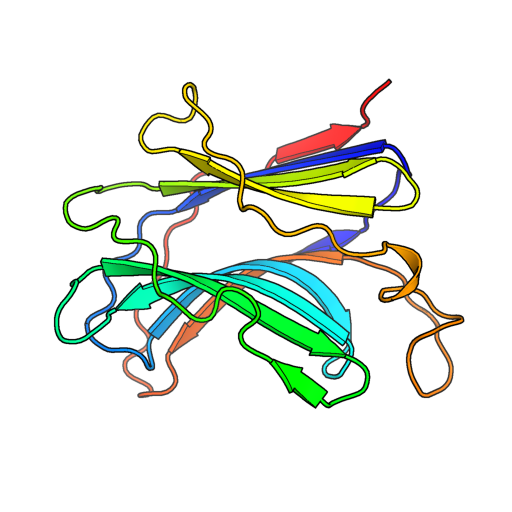GLY A C 1
ATOM 760 O O . GLY A 1 91 ? -0.444 6.021 -5.694 1.00 98.75 91 GLY A O 1
ATOM 761 N N . PHE A 1 92 ? 0.229 6.396 -3.572 1.00 98.88 92 PHE A N 1
ATOM 762 C CA . PHE A 1 92 ? -0.968 5.869 -2.939 1.00 98.88 92 PHE A CA 1
ATOM 763 C C . PHE A 1 92 ? -1.877 6.978 -2.410 1.00 98.88 92 PHE A C 1
ATOM 765 O O . PHE A 1 92 ? -1.428 8.089 -2.129 1.00 98.88 92 PHE A O 1
ATOM 772 N N . ALA A 1 93 ? -3.152 6.653 -2.231 1.00 98.88 93 ALA A N 1
ATOM 773 C CA . ALA A 1 93 ? -4.121 7.477 -1.523 1.00 98.88 93 ALA A CA 1
ATOM 774 C C . ALA A 1 93 ? -5.090 6.591 -0.732 1.00 98.88 93 ALA A C 1
ATOM 776 O O . ALA A 1 93 ? -5.262 5.410 -1.046 1.00 98.88 93 ALA A O 1
ATOM 777 N N . TYR A 1 94 ? -5.731 7.172 0.277 1.00 98.88 94 TYR A N 1
ATOM 778 C CA . TYR A 1 94 ? -6.727 6.496 1.102 1.00 98.88 94 TYR A CA 1
ATOM 779 C C . TYR A 1 94 ? -7.944 7.389 1.362 1.00 98.88 94 TYR A C 1
ATOM 781 O O . TYR A 1 94 ? -7.872 8.609 1.214 1.00 98.88 94 TYR A O 1
ATOM 789 N N . SER A 1 95 ? -9.081 6.790 1.712 1.00 98.81 95 SER A N 1
ATOM 790 C CA . SER A 1 95 ? -10.322 7.519 1.994 1.00 98.81 95 SER A CA 1
ATOM 791 C C . SER A 1 95 ? -11.212 6.766 2.984 1.00 98.81 95 SER A C 1
ATOM 793 O O . SER A 1 95 ? -11.197 5.538 3.026 1.00 98.81 95 SER A O 1
ATOM 795 N N . ALA A 1 96 ? -12.013 7.504 3.759 1.00 98.38 96 ALA A N 1
ATOM 796 C CA . ALA A 1 96 ? -13.040 6.946 4.647 1.00 98.38 96 ALA A CA 1
ATOM 797 C C . ALA A 1 96 ? -14.345 6.614 3.908 1.00 98.38 96 ALA A C 1
ATOM 799 O O . ALA A 1 96 ? -15.150 5.816 4.377 1.00 98.38 96 ALA A O 1
ATOM 800 N N . ASN A 1 97 ? -14.589 7.264 2.767 1.00 98.00 97 ASN A N 1
ATOM 801 C CA . ASN A 1 97 ? -15.884 7.243 2.082 1.00 98.00 97 ASN A CA 1
ATOM 802 C C . ASN A 1 97 ? -15.783 6.954 0.573 1.00 98.00 97 ASN A C 1
ATOM 804 O O . ASN A 1 97 ? -16.804 6.965 -0.115 1.00 98.00 97 ASN A O 1
ATOM 808 N N . GLY A 1 98 ? -14.569 6.737 0.057 1.00 97.88 98 GLY A N 1
ATOM 809 C CA . GLY A 1 98 ? -14.298 6.471 -1.359 1.00 97.88 98 GLY A CA 1
ATOM 810 C C . GLY A 1 98 ? -14.426 7.698 -2.269 1.00 97.88 98 GLY A C 1
ATOM 811 O O . GLY A 1 98 ? -14.311 7.573 -3.488 1.00 97.88 98 GLY A O 1
ATOM 812 N N . LYS A 1 99 ? -14.662 8.888 -1.704 1.00 97.88 99 LYS A N 1
ATOM 813 C CA . LYS A 1 99 ? -14.871 10.151 -2.432 1.00 97.88 99 LYS A CA 1
ATOM 814 C C . LYS A 1 99 ? -13.794 11.176 -2.100 1.00 97.88 99 LYS A C 1
ATOM 816 O O . LYS A 1 99 ? -13.172 11.721 -3.007 1.00 97.88 99 LYS A O 1
ATOM 821 N N . ASP A 1 100 ? -13.547 11.392 -0.812 1.00 98.06 100 ASP A N 1
ATOM 822 C CA . ASP A 1 100 ? -12.570 12.359 -0.319 1.00 98.06 100 ASP A CA 1
ATOM 823 C C . ASP A 1 100 ? -11.233 11.652 -0.105 1.00 98.06 100 ASP A C 1
ATOM 825 O O . ASP A 1 100 ? -11.030 10.949 0.890 1.00 98.06 100 ASP A O 1
ATOM 829 N N . TRP A 1 101 ? -10.346 11.776 -1.091 1.00 98.44 101 TRP A N 1
ATOM 830 C CA . TRP A 1 101 ? -9.071 11.064 -1.130 1.00 98.44 101 TRP A CA 1
ATOM 831 C C . TRP A 1 101 ? -7.945 11.876 -0.497 1.00 98.44 101 TRP A C 1
ATOM 833 O O . TRP A 1 101 ? -7.682 13.014 -0.882 1.00 98.44 101 TRP A O 1
ATOM 843 N N . GLN A 1 102 ? -7.234 11.247 0.433 1.00 98.50 102 GLN A N 1
ATOM 844 C CA . GLN A 1 102 ? -6.042 11.786 1.072 1.00 98.50 102 GLN A CA 1
ATOM 845 C C . GLN A 1 102 ? -4.805 11.130 0.447 1.00 98.50 102 GLN A C 1
ATOM 847 O O . GLN A 1 102 ? -4.654 9.906 0.536 1.00 98.50 102 GLN A O 1
ATOM 852 N N . PRO A 1 103 ? -3.923 11.895 -0.221 1.00 98.44 103 PRO A N 1
ATOM 853 C CA . PRO A 1 103 ? -2.712 11.334 -0.799 1.00 98.44 103 PRO A CA 1
ATOM 854 C C . PRO A 1 103 ? -1.721 10.944 0.300 1.00 98.44 103 PRO A C 1
ATOM 856 O O . PRO A 1 103 ? -1.519 11.677 1.268 1.00 98.44 103 PRO A O 1
ATOM 859 N N . ILE A 1 104 ? -1.042 9.816 0.108 1.00 98.38 104 ILE A N 1
ATOM 860 C CA . ILE A 1 104 ? 0.167 9.499 0.862 1.00 98.38 104 ILE A CA 1
ATOM 861 C C . ILE A 1 104 ? 1.296 10.368 0.294 1.00 98.38 104 ILE A C 1
ATOM 863 O O . ILE A 1 104 ? 1.507 10.345 -0.923 1.00 98.38 104 ILE A O 1
ATOM 867 N N . PRO A 1 105 ? 2.046 11.123 1.119 1.00 97.00 105 PRO A N 1
ATOM 868 C CA . PRO A 1 105 ? 3.068 12.064 0.652 1.00 97.00 105 PRO A CA 1
ATOM 869 C C . PRO A 1 105 ? 4.366 11.365 0.198 1.00 97.00 105 PRO A C 1
ATOM 871 O O . PRO A 1 105 ? 5.467 11.849 0.442 1.00 97.00 105 PRO A O 1
ATOM 874 N N . LEU A 1 106 ? 4.247 10.217 -0.474 1.00 97.31 106 LEU A N 1
ATOM 875 C CA . LEU A 1 106 ? 5.345 9.415 -1.000 1.00 97.31 106 LEU A CA 1
ATOM 876 C C . LEU A 1 106 ? 5.112 9.122 -2.482 1.00 97.31 106 LEU A C 1
ATOM 878 O O . LEU A 1 106 ? 4.006 8.791 -2.915 1.00 97.31 106 LEU A O 1
ATOM 882 N N . ARG A 1 107 ? 6.181 9.239 -3.271 1.00 97.94 107 ARG A N 1
ATOM 883 C CA . ARG A 1 107 ? 6.183 8.932 -4.704 1.00 97.94 107 ARG A CA 1
ATOM 884 C C . ARG A 1 107 ? 7.320 7.974 -5.008 1.00 97.94 107 ARG A C 1
ATOM 886 O O . ARG A 1 107 ? 8.470 8.252 -4.675 1.00 97.94 107 ARG A O 1
ATOM 893 N N . TYR A 1 108 ? 6.995 6.886 -5.687 1.00 98.44 108 TYR A N 1
ATOM 894 C CA . TYR A 1 108 ? 7.929 5.807 -5.982 1.00 98.44 108 TYR A CA 1
ATOM 895 C C . TYR A 1 108 ? 8.256 5.792 -7.470 1.00 98.44 108 TYR A C 1
ATOM 897 O O . TYR A 1 108 ? 7.329 5.896 -8.274 1.00 98.44 108 TYR A O 1
ATOM 905 N N . PRO A 1 109 ? 9.533 5.661 -7.864 1.00 98.06 109 PRO A N 1
ATOM 906 C CA . PRO A 1 109 ? 9.880 5.438 -9.258 1.00 98.06 109 PRO A CA 1
ATOM 907 C C . PRO A 1 109 ? 9.394 4.061 -9.725 1.00 98.06 109 PRO A C 1
ATOM 909 O O . PRO A 1 109 ? 9.771 3.044 -9.146 1.00 98.06 109 PRO A O 1
ATOM 912 N N . THR A 1 110 ? 8.592 4.018 -10.788 1.00 97.31 110 THR A N 1
ATOM 913 C CA . THR A 1 110 ? 8.007 2.777 -11.325 1.00 97.31 110 THR A CA 1
ATOM 914 C C . THR A 1 110 ? 9.078 1.786 -11.783 1.00 97.31 110 THR A C 1
ATOM 916 O O . THR A 1 110 ? 8.905 0.584 -11.605 1.00 97.31 110 THR A O 1
ATOM 919 N N . TYR A 1 111 ? 10.212 2.274 -12.307 1.00 96.56 111 TYR A N 1
ATOM 920 C CA . TYR A 1 111 ? 11.303 1.416 -12.790 1.00 96.56 111 TYR A CA 1
ATOM 921 C C . TYR A 1 111 ? 11.874 0.498 -11.700 1.00 96.56 111 TYR A C 1
ATOM 923 O O . TYR A 1 111 ? 12.458 -0.526 -12.021 1.00 96.56 111 TYR A O 1
ATOM 931 N N . LYS A 1 112 ? 11.685 0.821 -10.411 1.00 96.88 112 LYS A N 1
ATOM 932 C CA . LYS A 1 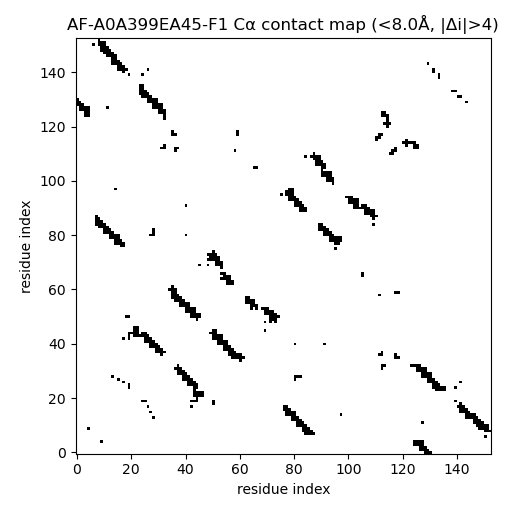112 ? 12.135 -0.043 -9.311 1.00 96.88 112 LYS A CA 1
ATOM 933 C C . LYS A 1 112 ? 11.367 -1.366 -9.218 1.00 96.88 112 LYS A C 1
ATOM 935 O O . LYS A 1 112 ? 11.777 -2.246 -8.474 1.00 96.88 112 LYS A O 1
ATOM 940 N N . LEU A 1 113 ? 10.260 -1.500 -9.949 1.00 96.56 113 LEU A N 1
ATOM 941 C CA . LEU A 1 113 ? 9.454 -2.716 -10.055 1.00 96.56 113 LEU A CA 1
ATOM 942 C C . LEU A 1 113 ? 9.510 -3.296 -11.482 1.00 96.56 113 LEU A C 1
ATOM 944 O O . LEU A 1 113 ? 8.479 -3.727 -12.003 1.00 96.56 113 LEU A O 1
ATOM 948 N N . SER A 1 114 ? 10.680 -3.268 -12.134 1.00 95.94 114 SER A N 1
ATOM 949 C CA . SER A 1 114 ? 10.891 -3.792 -13.493 1.00 95.94 114 SER A CA 1
ATOM 950 C C . SER A 1 114 ? 11.938 -4.906 -13.556 1.00 95.94 114 SER A C 1
ATOM 952 O O . SER A 1 114 ? 12.744 -5.074 -12.635 1.00 95.94 114 SER A O 1
ATOM 954 N N . ASP A 1 115 ? 11.934 -5.631 -14.677 1.00 94.81 115 ASP A N 1
ATOM 955 C CA . ASP A 1 115 ? 12.880 -6.711 -14.971 1.00 94.81 115 ASP A CA 1
ATOM 956 C C . ASP A 1 115 ? 14.340 -6.221 -14.991 1.00 94.81 115 ASP A C 1
ATOM 958 O O . ASP A 1 115 ? 15.242 -6.956 -14.603 1.00 94.81 115 ASP A O 1
ATOM 962 N N . GLU A 1 116 ? 14.581 -4.973 -15.403 1.00 93.44 116 GLU A N 1
ATOM 963 C CA . GLU A 1 116 ? 15.923 -4.386 -15.503 1.00 93.44 116 GLU A CA 1
ATOM 964 C C . GLU A 1 116 ? 16.499 -3.939 -14.154 1.00 93.44 116 GLU A C 1
ATOM 966 O O . GLU A 1 116 ? 17.719 -3.836 -14.017 1.00 93.44 116 GLU A O 1
ATOM 971 N N . TYR A 1 117 ? 15.647 -3.623 -13.173 1.00 94.12 117 TYR A N 1
ATOM 972 C CA . TYR A 1 117 ? 16.096 -3.114 -11.874 1.00 94.12 117 TYR A CA 1
ATOM 973 C C . TYR A 1 117 ? 16.240 -4.205 -10.813 1.00 94.12 117 TYR A C 1
ATOM 975 O O . TYR A 1 117 ? 17.160 -4.160 -9.986 1.00 94.12 117 TYR A O 1
ATOM 983 N N . CYS A 1 118 ? 15.303 -5.151 -10.788 1.00 91.81 118 CYS A N 1
ATOM 984 C CA . CYS A 1 118 ? 15.228 -6.148 -9.729 1.00 91.81 118 CYS A CA 1
ATOM 985 C C . CYS A 1 118 ? 16.383 -7.152 -9.850 1.00 91.81 118 CYS A C 1
ATOM 987 O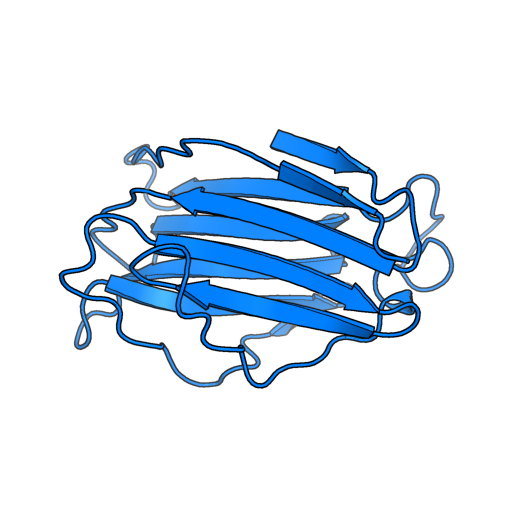 O . CYS A 1 118 ? 16.728 -7.609 -10.937 1.00 91.81 118 CYS A O 1
ATOM 989 N N . ARG A 1 119 ? 17.010 -7.500 -8.719 1.00 86.62 119 ARG A N 1
ATOM 990 C CA . ARG A 1 119 ? 18.133 -8.451 -8.701 1.00 86.62 119 ARG A CA 1
ATOM 991 C C . ARG A 1 119 ? 17.733 -9.818 -9.260 1.00 86.62 119 ARG A C 1
ATOM 993 O O . ARG A 1 119 ? 16.826 -10.461 -8.746 1.00 86.62 119 ARG A O 1
ATOM 1000 N N . GLY A 1 120 ? 18.530 -10.314 -10.201 1.00 80.25 120 GLY A N 1
ATOM 1001 C CA . GLY A 1 120 ? 18.338 -11.618 -10.832 1.00 80.25 120 GLY A CA 1
ATOM 1002 C C . GLY A 1 120 ? 17.983 -11.466 -12.305 1.00 80.25 120 GLY A C 1
ATOM 1003 O O . GLY A 1 120 ? 18.226 -10.423 -12.902 1.00 80.25 120 GLY A O 1
ATOM 1004 N N . LEU A 1 121 ? 17.452 -12.530 -12.901 1.00 76.25 121 LEU A N 1
ATOM 1005 C CA . LEU A 1 121 ? 16.863 -12.459 -14.234 1.00 76.25 121 LEU A CA 1
ATOM 1006 C C . LEU A 1 121 ? 15.365 -12.181 -14.078 1.00 76.25 121 LEU A C 1
ATOM 1008 O O . LEU A 1 121 ? 14.656 -12.984 -13.468 1.00 76.25 121 LEU A O 1
ATOM 1012 N N . GLY A 1 122 ? 14.908 -11.048 -14.606 1.00 81.19 122 GLY A N 1
ATOM 1013 C CA . GLY A 1 122 ? 13.499 -10.674 -14.614 1.00 81.19 122 GLY A CA 1
ATOM 1014 C C . GLY A 1 122 ? 12.734 -11.328 -15.763 1.00 81.19 122 GLY A C 1
ATOM 1015 O O . GLY A 1 122 ? 13.213 -11.357 -16.895 1.00 81.19 122 GLY A O 1
ATOM 1016 N N . PHE A 1 123 ? 11.555 -11.876 -15.466 1.00 88.88 123 PHE A N 1
ATOM 1017 C CA . PHE A 1 123 ? 10.708 -12.577 -16.443 1.00 88.88 123 PHE A CA 1
ATOM 1018 C C . PHE A 1 123 ? 9.207 -12.325 -16.223 1.00 88.88 123 PHE A C 1
ATOM 1020 O O . PHE A 1 123 ? 8.369 -13.111 -16.680 1.00 88.88 123 PHE A O 1
ATOM 1027 N N . THR A 1 124 ? 8.845 -11.295 -15.451 1.00 90.50 124 THR A N 1
ATOM 1028 C CA . THR A 1 124 ? 7.469 -11.100 -14.967 1.00 90.50 124 THR A CA 1
ATOM 1029 C C . THR A 1 124 ? 6.941 -9.705 -15.275 1.00 90.50 124 THR A C 1
ATOM 1031 O O . THR A 1 124 ? 6.112 -9.556 -16.173 1.00 90.50 124 THR A O 1
ATOM 1034 N N . GLY A 1 125 ? 7.353 -8.705 -14.501 1.00 93.69 125 GLY A N 1
ATOM 1035 C CA . GLY A 1 125 ? 6.781 -7.361 -14.485 1.00 93.69 125 GLY A CA 1
ATOM 1036 C C . GLY A 1 125 ? 5.887 -7.092 -13.270 1.00 93.69 125 GLY A C 1
ATOM 1037 O O . GLY A 1 125 ? 5.570 -7.983 -12.482 1.00 93.69 125 GLY A O 1
ATOM 1038 N N . THR A 1 126 ? 5.479 -5.832 -13.108 1.00 97.62 126 THR A N 1
ATOM 1039 C CA . THR A 1 126 ? 4.734 -5.356 -11.934 1.00 97.62 126 THR A CA 1
ATOM 1040 C C . THR A 1 126 ? 3.308 -5.919 -11.850 1.00 97.62 126 THR A C 1
ATOM 1042 O O . THR A 1 126 ? 2.531 -5.885 -12.810 1.00 97.62 126 THR A O 1
ATOM 1045 N N . PHE A 1 127 ? 2.917 -6.340 -10.649 1.00 98.44 127 PHE A N 1
ATOM 1046 C CA . PHE A 1 127 ? 1.560 -6.719 -10.272 1.00 98.44 127 PHE A CA 1
ATOM 1047 C C . PHE A 1 127 ? 0.978 -5.755 -9.234 1.00 98.44 127 PHE A C 1
ATOM 1049 O O . PHE A 1 127 ? 1.678 -5.257 -8.357 1.00 98.44 127 PHE A O 1
ATOM 1056 N N . LEU A 1 128 ? -0.333 -5.535 -9.311 1.00 98.69 128 LEU A N 1
ATOM 1057 C CA . LEU A 1 128 ? -1.130 -4.831 -8.310 1.00 98.69 128 LEU A CA 1
ATOM 1058 C C . LEU A 1 128 ? -2.009 -5.854 -7.602 1.00 98.69 128 LEU A C 1
ATOM 1060 O O . LEU A 1 128 ? -2.706 -6.630 -8.266 1.00 98.69 128 LEU A O 1
ATOM 1064 N N . GLY A 1 129 ? -1.958 -5.889 -6.275 1.00 98.00 129 GLY A N 1
ATOM 1065 C CA . GLY A 1 129 ? -2.570 -6.968 -5.516 1.00 98.00 129 GLY A CA 1
ATOM 1066 C C . GLY A 1 129 ? -3.201 -6.559 -4.201 1.00 98.00 129 GLY A C 1
ATOM 1067 O O . GLY A 1 129 ? -2.885 -5.528 -3.620 1.00 98.00 129 GLY A O 1
ATOM 1068 N N . LEU A 1 130 ? -4.086 -7.438 -3.749 1.00 98.62 130 LEU A N 1
ATOM 1069 C CA . LEU A 1 130 ? -4.673 -7.453 -2.422 1.00 98.62 130 L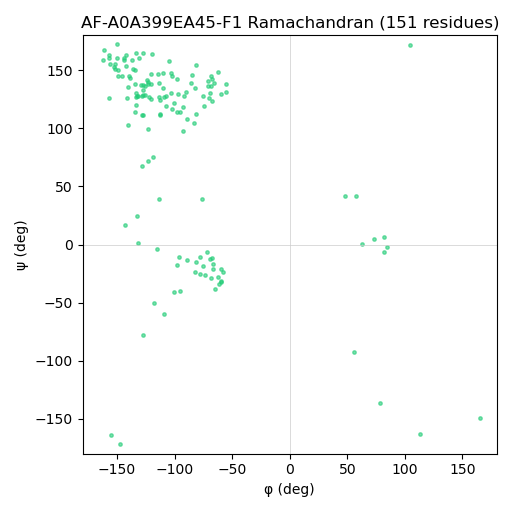EU A CA 1
ATOM 1070 C C . LEU A 1 130 ? -3.987 -8.541 -1.610 1.00 98.62 130 LEU A C 1
ATOM 1072 O O . LEU A 1 130 ? -3.857 -9.687 -2.078 1.00 98.62 130 LEU A O 1
ATOM 1076 N N . CYS A 1 131 ? -3.551 -8.197 -0.408 1.00 97.75 131 CYS A N 1
ATOM 1077 C CA . CYS A 1 131 ? -2.904 -9.138 0.487 1.00 97.75 131 CYS A CA 1
ATOM 1078 C C . CYS A 1 131 ? -3.308 -8.900 1.941 1.00 97.75 131 CYS A C 1
ATOM 1080 O O . CYS A 1 131 ? -3.696 -7.800 2.326 1.00 97.75 131 CYS A O 1
ATOM 1082 N N . ALA A 1 132 ? -3.238 -9.979 2.713 1.00 98.25 132 ALA A N 1
ATOM 1083 C CA . ALA A 1 132 ? -3.442 -9.999 4.147 1.00 98.25 132 ALA A CA 1
ATOM 1084 C C . ALA A 1 132 ? -2.416 -10.957 4.750 1.00 98.25 132 ALA A C 1
ATOM 1086 O O . ALA A 1 132 ? -2.163 -12.036 4.203 1.00 98.25 132 ALA A O 1
ATOM 1087 N N . GLN A 1 133 ? -1.793 -10.538 5.840 1.00 98.19 133 GLN A N 1
ATOM 1088 C CA . GLN A 1 133 ? -0.789 -11.284 6.573 1.00 98.19 133 GLN A CA 1
ATOM 1089 C C . GLN A 1 133 ? -1.151 -11.237 8.053 1.00 98.19 133 GLN A C 1
ATOM 1091 O O . GLN A 1 133 ? -1.347 -10.165 8.624 1.00 98.19 133 GLN A O 1
ATOM 1096 N N . ASP A 1 134 ? -1.201 -12.409 8.671 1.00 98.19 134 ASP A N 1
ATOM 1097 C CA . ASP A 1 134 ? -1.299 -12.544 10.116 1.00 98.19 134 ASP A CA 1
ATOM 1098 C C . ASP A 1 134 ? -0.117 -13.379 10.603 1.00 98.19 134 ASP A C 1
ATOM 1100 O O . ASP A 1 134 ? -0.104 -14.607 10.480 1.00 98.19 134 ASP A O 1
ATOM 1104 N N . LEU A 1 135 ? 0.904 -12.689 11.111 1.00 97.00 135 LEU A N 1
ATOM 1105 C CA . LEU A 1 135 ? 2.148 -13.317 11.546 1.00 97.00 135 LEU A CA 1
ATOM 1106 C C . LEU A 1 135 ? 2.021 -13.989 12.921 1.00 97.00 135 LEU A C 1
ATOM 1108 O O . LEU A 1 135 ? 2.914 -14.750 13.288 1.00 97.00 135 LEU A O 1
ATOM 1112 N N . SER A 1 136 ? 0.925 -13.767 13.660 1.00 96.94 136 SER A N 1
ATOM 1113 C CA . SER A 1 136 ? 0.673 -14.470 14.927 1.00 96.94 136 SER A CA 1
ATOM 1114 C C . SER A 1 136 ? 0.079 -15.865 14.713 1.00 96.94 136 SER A C 1
ATOM 1116 O O . SER A 1 136 ? 0.077 -16.695 15.622 1.00 96.94 136 SER A O 1
ATOM 1118 N N . GLY A 1 137 ? -0.419 -16.143 13.503 1.00 95.69 137 GLY A N 1
ATOM 1119 C CA . GLY A 1 137 ? -1.081 -17.400 13.165 1.00 95.69 137 GLY A CA 1
ATOM 1120 C C . GLY A 1 137 ? -2.552 -17.464 13.584 1.00 95.69 137 GLY A C 1
ATOM 1121 O O . GLY A 1 137 ? -3.172 -18.512 13.395 1.00 95.69 137 GLY A O 1
ATOM 1122 N N . ALA A 1 138 ? -3.132 -16.367 14.087 1.00 97.00 138 ALA A N 1
ATOM 1123 C CA . ALA A 1 138 ? -4.551 -16.293 14.447 1.00 97.00 138 ALA A CA 1
ATOM 1124 C C . ALA A 1 138 ? -5.496 -16.335 13.229 1.00 97.00 138 ALA A C 1
ATOM 1126 O O . ALA A 1 138 ? -6.691 -16.582 13.388 1.00 97.00 138 ALA A O 1
ATOM 1127 N N . ARG A 1 139 ? -4.951 -16.175 12.012 1.00 96.81 139 ARG A N 1
ATOM 1128 C CA . ARG A 1 139 ? -5.678 -16.214 10.732 1.00 96.81 139 ARG A CA 1
ATOM 1129 C C . ARG A 1 139 ? -6.798 -15.176 10.677 1.00 96.81 139 ARG A C 1
ATOM 1131 O O . ARG A 1 139 ? -7.893 -15.473 10.197 1.00 96.81 139 ARG A O 1
ATOM 1138 N N . LEU A 1 140 ? -6.520 -13.968 11.165 1.00 98.25 140 LEU A N 1
ATOM 1139 C CA . LEU A 1 140 ? -7.445 -12.850 11.044 1.00 98.25 140 LEU A CA 1
ATOM 1140 C C . LEU A 1 140 ? -7.805 -12.624 9.567 1.00 98.25 140 LEU A C 1
ATOM 1142 O O . LEU A 1 140 ? -6.931 -12.581 8.698 1.00 98.25 140 LEU A O 1
ATOM 1146 N N . HIS A 1 141 ? -9.102 -12.508 9.289 1.00 98.00 141 HIS A N 1
ATOM 1147 C CA . HIS A 1 141 ? -9.610 -12.254 7.947 1.00 98.00 141 HIS A CA 1
ATOM 1148 C C . HIS A 1 141 ? -9.524 -10.763 7.612 1.00 98.00 141 HIS A C 1
ATOM 1150 O O . HIS A 1 141 ? -9.531 -9.910 8.496 1.00 98.00 141 HIS A O 1
ATOM 1156 N N . ALA A 1 142 ? -9.443 -10.476 6.318 1.00 98.56 142 ALA A N 1
ATOM 1157 C CA . ALA A 1 142 ? -9.497 -9.142 5.751 1.00 98.56 142 ALA A CA 1
ATOM 1158 C C . ALA A 1 142 ? -10.461 -9.191 4.570 1.00 98.56 142 ALA A C 1
ATOM 1160 O O . ALA A 1 142 ? -10.223 -9.947 3.621 1.00 98.56 142 ALA A O 1
ATOM 1161 N N . ASP A 1 143 ? -11.527 -8.403 4.640 1.00 98.75 143 ASP A N 1
ATOM 1162 C CA . ASP A 1 143 ? -12.598 -8.447 3.656 1.00 98.75 143 ASP A CA 1
ATOM 1163 C C . ASP A 1 143 ? -12.427 -7.304 2.660 1.00 98.75 143 ASP A C 1
ATOM 1165 O O . ASP A 1 143 ? -12.352 -6.127 3.018 1.00 98.75 143 ASP A O 1
ATOM 1169 N N . PHE A 1 144 ? -12.318 -7.672 1.384 1.00 98.75 144 PHE A N 1
ATOM 1170 C CA . PHE A 1 144 ? -12.161 -6.734 0.282 1.00 98.75 144 PHE A CA 1
ATOM 1171 C C . PHE A 1 144 ? -13.411 -6.768 -0.594 1.00 98.75 144 PHE A C 1
ATOM 1173 O O . PHE A 1 144 ? -13.653 -7.751 -1.294 1.00 98.75 144 PHE A O 1
ATOM 1180 N N . ASP A 1 145 ? -14.177 -5.680 -0.593 1.00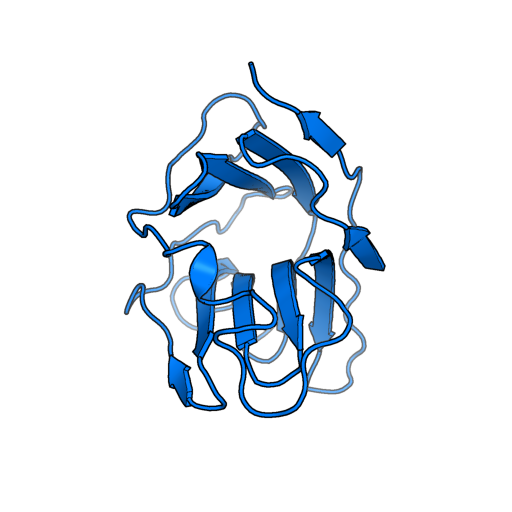 98.50 145 ASP A N 1
ATOM 1181 C CA . ASP A 1 145 ? -15.453 -5.597 -1.317 1.00 98.50 145 ASP A CA 1
ATOM 1182 C C . ASP A 1 145 ? -15.298 -5.686 -2.838 1.00 98.50 145 ASP A C 1
ATOM 1184 O O . ASP A 1 145 ? -16.144 -6.239 -3.540 1.00 98.50 145 ASP A O 1
ATOM 1188 N N . TYR A 1 146 ? -14.242 -5.075 -3.372 1.00 98.56 146 TYR A N 1
ATOM 1189 C CA . TYR A 1 146 ? -13.997 -5.003 -4.805 1.00 98.56 146 TYR A CA 1
ATOM 1190 C C . TYR A 1 146 ? -12.524 -4.784 -5.103 1.00 98.56 146 TYR A C 1
ATOM 1192 O O . TYR A 1 146 ? -11.770 -4.293 -4.275 1.00 98.56 146 TYR A O 1
ATOM 1200 N N . PHE A 1 147 ? -12.136 -5.048 -6.347 1.00 98.69 147 PHE A N 1
ATOM 1201 C CA . PHE A 1 147 ? -10.859 -4.606 -6.886 1.00 98.69 147 PHE A CA 1
ATOM 1202 C C . PHE A 1 147 ? -11.077 -4.021 -8.276 1.00 98.69 147 PHE A C 1
ATOM 1204 O O . PHE A 1 147 ? -11.450 -4.736 -9.208 1.00 98.69 147 PHE A O 1
ATOM 1211 N N . THR A 1 148 ? -10.851 -2.719 -8.429 1.00 98.44 148 THR A N 1
ATOM 1212 C CA . THR A 1 148 ? -10.918 -2.056 -9.734 1.00 98.44 148 THR A CA 1
ATOM 1213 C C . THR A 1 148 ? -9.524 -1.786 -10.269 1.00 98.44 148 THR A C 1
ATOM 1215 O O . THR A 1 148 ? -8.581 -1.541 -9.523 1.00 98.44 148 THR A O 1
ATOM 1218 N N . TYR A 1 149 ? -9.404 -1.835 -11.590 1.00 98.62 149 TYR A N 1
ATOM 1219 C CA . TYR A 1 149 ? -8.220 -1.415 -12.321 1.00 98.62 149 TYR A CA 1
ATOM 1220 C C . TYR A 1 149 ? -8.683 -0.724 -13.592 1.00 98.62 149 TYR A C 1
ATOM 1222 O O . TYR A 1 149 ? -9.468 -1.303 -14.350 1.00 98.62 149 TYR A O 1
ATOM 1230 N N . ARG A 1 150 ? -8.214 0.500 -13.812 1.00 98.25 150 ARG A N 1
ATOM 1231 C CA . ARG A 1 150 ? -8.604 1.325 -14.952 1.00 98.25 150 ARG A CA 1
ATOM 1232 C C . ARG A 1 150 ? -7.354 1.935 -15.587 1.00 98.25 150 ARG A C 1
ATOM 1234 O O . ARG A 1 150 ? -6.537 2.489 -14.851 1.00 98.25 150 ARG A O 1
ATOM 1241 N N . PRO A 1 151 ? -7.175 1.836 -16.915 1.00 97.88 151 PRO A N 1
ATOM 1242 C CA . PRO A 1 151 ? -6.223 2.697 -17.604 1.00 97.88 151 PRO A CA 1
ATOM 1243 C C . PRO A 1 151 ? -6.657 4.161 -17.452 1.00 97.88 151 PRO A C 1
ATOM 1245 O O . PRO A 1 151 ? -7.851 4.447 -17.345 1.00 97.88 151 PRO A O 1
ATOM 1248 N N . LEU A 1 152 ? -5.685 5.066 -17.422 1.00 95.75 152 LEU A N 1
ATOM 1249 C CA . LEU A 1 152 ? -5.908 6.510 -17.451 1.00 95.75 152 LEU A CA 1
ATOM 1250 C C . LEU A 1 152 ? -5.439 7.046 -18.809 1.00 95.75 152 LEU A C 1
ATOM 1252 O O . LEU A 1 152 ? -4.507 6.486 -19.391 1.00 95.75 152 LEU A O 1
ATOM 1256 N N . GLU A 1 153 ? -6.108 8.086 -19.301 1.00 81.00 153 GLU A N 1
ATOM 1257 C CA . GLU A 1 153 ? -5.717 8.813 -20.520 1.00 81.00 153 GLU A CA 1
ATOM 1258 C C . GLU A 1 153 ? -4.460 9.667 -20.307 1.00 81.00 153 GLU A C 1
ATOM 1260 O O . GLU A 1 153 ? -4.287 10.216 -19.190 1.00 81.00 153 GLU A O 1
#

Radius of gyration: 14.88 Å; Cα contacts (8 Å, |Δi|>4): 373; chains: 1; bounding box: 34×30×42 Å

InterPro domains:
  IPR013320 Concanavalin A-like lectin/glucanase domain superfamily [SSF49899] (2-151)
  IPR041542 Beta-xylosidase, C-terminal Concanavalin A-like domain [PF17851] (1-150)
  IPR051795 Glycosyl Hydrolase Family 43 [PTHR42812] (2-151)

Solvent-accessible surface area (backbone atoms only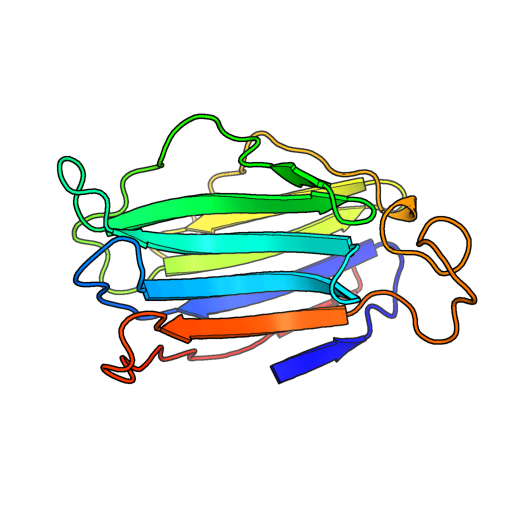 — not comparable to full-atom values): 8333 Å² total; per-residue (Å²): 94,69,45,74,65,88,54,56,30,27,38,37,40,36,38,37,36,69,83,47,89,38,66,56,24,36,35,41,47,30,44,37,50,56,98,31,21,34,43,34,45,28,39,27,21,44,98,84,61,38,35,23,36,42,44,43,36,27,56,77,63,46,74,47,55,84,66,83,56,74,44,73,49,57,90,53,75,41,41,25,44,35,41,40,37,59,56,62,32,30,37,40,35,37,20,77,76,76,72,65,72,46,71,49,100,53,77,44,60,42,61,62,38,31,43,88,59,39,84,73,88,55,86,81,50,37,28,45,28,47,53,70,46,45,75,80,67,79,66,74,74,66,48,63,84,50,80,48,75,43,78,52,134

Mean predicted aligned error: 2.65 Å

Sequence (153 aa):
MARRLQHFFAEAETALEFEPQHFQQMAGLVCYYDTGNWVYLRLSRDERLGKTLSVLACENGRYDEPLGQELPVEGWGRVYLKVRFERERFGFAYSANGKDWQPIPLRYPTYKLSDEYCRGLGFTGTFLGLCAQDLSGARLHADFDYFTYRPLE

pLDDT: mean 97.12, std 3.41, range [76.25, 98.94]

Organism: NCBI:txid2026184